Protein AF-A0A958DHM1-F1 (afdb_monomer_lite)

Foldseek 3Di:
DDWDWDFFAQGWIWIDPPNPPDIDTADGPGGFTWDDKDAPDQAWIWIAGPPGWIWITRGNPNDIDTDHPPPPPPPPPD

Structure (mmCIF, N/CA/C/O backbone):
data_AF-A0A958DHM1-F1
#
_entry.id   AF-A0A958DHM1-F1
#
loop_
_atom_site.group_PDB
_atom_site.id
_atom_site.type_symbol
_atom_site.label_atom_id
_atom_site.label_alt_id
_atom_site.label_comp_id
_atom_site.label_asym_id
_atom_site.label_entity_id
_atom_site.label_seq_id
_atom_site.pdbx_PDB_ins_code
_atom_site.Cartn_x
_atom_site.Cartn_y
_atom_site.Cartn_z
_atom_site.occupancy
_atom_site.B_iso_or_equiv
_atom_site.auth_seq_id
_atom_site.auth_comp_id
_atom_site.auth_asym_id
_atom_site.auth_atom_id
_atom_site.pdbx_PDB_model_num
ATOM 1 N N . ALA A 1 1 ? -11.481 -2.022 15.963 1.00 60.69 1 ALA A N 1
ATOM 2 C CA . ALA A 1 1 ? -11.169 -1.139 14.826 1.00 60.69 1 ALA A CA 1
ATOM 3 C C . ALA A 1 1 ? -10.696 -2.036 13.698 1.00 60.69 1 ALA A C 1
ATOM 5 O O . ALA A 1 1 ? -9.787 -2.822 13.928 1.00 60.69 1 ALA A O 1
ATOM 6 N N . GLU A 1 2 ? -11.367 -2.003 12.553 1.00 89.56 2 GLU A N 1
ATOM 7 C CA . GLU A 1 2 ? -11.033 -2.846 11.402 1.00 89.56 2 GLU A CA 1
ATOM 8 C C . GLU A 1 2 ? -10.166 -2.021 10.453 1.00 89.56 2 GLU A C 1
ATOM 10 O O . GLU A 1 2 ? -10.662 -1.155 9.727 1.00 89.56 2 GLU A O 1
ATOM 15 N N . THR A 1 3 ? -8.852 -2.223 10.550 1.00 95.75 3 THR A N 1
ATOM 16 C CA . THR A 1 3 ? -7.884 -1.607 9.642 1.00 95.75 3 THR A CA 1
ATOM 17 C C . THR A 1 3 ? -7.950 -2.301 8.288 1.00 95.75 3 THR A C 1
ATOM 19 O O . THR A 1 3 ? -8.011 -3.526 8.228 1.00 95.75 3 THR A O 1
ATOM 22 N N . GLY A 1 4 ? -7.905 -1.528 7.206 1.00 96.88 4 GLY A N 1
ATOM 23 C CA . GLY A 1 4 ? -7.891 -2.053 5.843 1.00 96.88 4 GLY A CA 1
ATOM 24 C C . GLY A 1 4 ? -7.113 -1.151 4.894 1.00 96.88 4 GLY A C 1
ATOM 25 O O . GLY A 1 4 ? -6.893 0.030 5.184 1.00 96.88 4 GLY A O 1
ATOM 26 N N . PHE A 1 5 ? -6.712 -1.715 3.758 1.00 98.12 5 PHE A 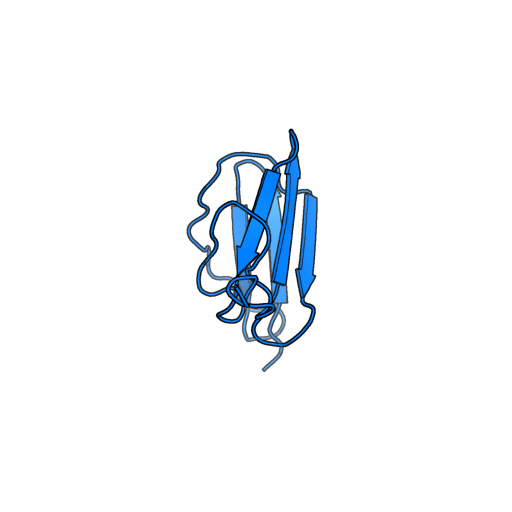N 1
ATOM 27 C CA . PHE A 1 5 ? -5.919 -1.032 2.743 1.00 98.12 5 PHE A CA 1
ATOM 28 C C . PHE A 1 5 ? -6.494 -1.256 1.348 1.00 98.12 5 PHE A C 1
ATOM 30 O O . PHE A 1 5 ? -7.086 -2.296 1.072 1.00 98.12 5 PHE A O 1
ATOM 37 N N . ALA A 1 6 ? -6.306 -0.272 0.474 1.00 98.19 6 ALA A N 1
ATOM 38 C CA . ALA A 1 6 ? -6.582 -0.403 -0.949 1.00 98.19 6 ALA A CA 1
ATOM 39 C C . ALA A 1 6 ? -5.470 0.280 -1.745 1.00 98.19 6 ALA A C 1
ATOM 41 O O . ALA A 1 6 ? -5.022 1.376 -1.390 1.00 98.19 6 ALA A O 1
ATOM 42 N N . VAL A 1 7 ? -5.039 -0.368 -2.823 1.00 98.50 7 VAL A N 1
ATOM 43 C CA . VAL A 1 7 ? -3.971 0.112 -3.701 1.00 98.50 7 VAL A CA 1
ATOM 44 C C . VAL A 1 7 ? -4.441 0.149 -5.150 1.00 98.50 7 VAL A C 1
ATOM 46 O O . VAL A 1 7 ? -5.424 -0.501 -5.506 1.00 98.50 7 VAL A O 1
ATOM 49 N N . GLY A 1 8 ? -3.784 0.944 -5.991 1.00 97.88 8 GLY A N 1
ATOM 50 C CA . GLY A 1 8 ? -4.163 1.000 -7.397 1.00 97.88 8 GLY A CA 1
ATOM 51 C C . GLY A 1 8 ? -3.301 1.906 -8.262 1.00 97.88 8 GLY A C 1
ATOM 52 O O . GLY A 1 8 ? -2.091 2.037 -8.082 1.00 97.88 8 GLY A O 1
ATOM 53 N N . TRP A 1 9 ? -3.949 2.503 -9.260 1.00 97.81 9 TRP A N 1
ATOM 54 C CA . TRP A 1 9 ? -3.296 3.256 -10.327 1.00 97.81 9 TRP A CA 1
ATOM 55 C C . TRP A 1 9 ? -2.600 4.513 -9.806 1.00 97.81 9 TRP A C 1
ATOM 57 O O . TRP A 1 9 ? -3.012 5.096 -8.802 1.00 97.81 9 TRP A O 1
ATOM 67 N N . SER A 1 10 ? -1.560 4.948 -10.520 1.00 97.44 10 SER A N 1
ATOM 68 C CA . SER A 1 10 ? -0.792 6.156 -10.187 1.00 97.44 10 SER A CA 1
ATOM 69 C C . SER A 1 10 ? -0.236 6.154 -8.756 1.00 97.44 10 SER A C 1
ATOM 71 O O . SER A 1 10 ? -0.171 7.204 -8.119 1.00 97.44 10 SER A O 1
ATOM 73 N N . GLY A 1 11 ? 0.126 4.980 -8.229 1.00 97.50 11 GLY A N 1
ATOM 74 C CA . GLY A 1 11 ? 0.665 4.835 -6.881 1.00 97.50 11 GLY A CA 1
ATOM 75 C C . GLY A 1 11 ? -0.344 5.093 -5.764 1.00 97.50 11 GLY A C 1
ATOM 76 O O . GLY A 1 11 ? 0.062 5.457 -4.666 1.00 97.50 11 GLY A O 1
ATOM 77 N N . ARG A 1 12 ? -1.654 4.978 -6.010 1.00 98.38 12 ARG A N 1
ATOM 78 C CA . ARG A 1 12 ? -2.667 5.264 -4.983 1.00 98.38 12 ARG A CA 1
ATOM 79 C C . ARG A 1 12 ? -2.551 4.269 -3.825 1.00 98.38 12 ARG A C 1
ATOM 81 O O . ARG A 1 12 ? -2.638 3.067 -4.055 1.00 98.38 12 ARG A O 1
ATOM 88 N N . ILE A 1 13 ? -2.447 4.778 -2.598 1.00 98.56 13 ILE A N 1
ATOM 89 C CA . ILE A 1 13 ? -2.520 3.993 -1.359 1.00 98.56 13 ILE A CA 1
ATOM 90 C C . ILE A 1 13 ? -3.580 4.629 -0.457 1.00 98.56 13 ILE A C 1
ATOM 92 O O . ILE A 1 13 ? -3.534 5.831 -0.177 1.00 98.56 13 ILE A O 1
ATOM 96 N N . LEU A 1 14 ? -4.549 3.833 -0.013 1.00 98.50 14 LEU A N 1
ATOM 97 C CA . LEU A 1 14 ? -5.616 4.243 0.894 1.00 98.50 14 LEU A CA 1
ATOM 98 C C . LEU A 1 14 ? -5.592 3.375 2.152 1.00 98.50 14 LEU A C 1
ATOM 100 O O . LEU A 1 14 ? -5.376 2.167 2.065 1.00 98.50 14 LEU A O 1
ATOM 104 N N . LYS A 1 15 ? -5.880 3.984 3.304 1.00 97.94 15 LYS A N 1
ATOM 105 C CA . LYS A 1 15 ? -6.007 3.299 4.596 1.00 97.94 15 LYS A CA 1
ATOM 106 C C . LYS A 1 15 ? -7.329 3.644 5.270 1.00 97.94 15 LYS A C 1
ATOM 108 O O . LYS A 1 15 ? -7.728 4.808 5.301 1.00 97.94 15 LYS A O 1
ATOM 113 N N . THR A 1 16 ? -7.974 2.642 5.849 1.00 97.88 16 THR A N 1
ATOM 114 C CA . THR A 1 16 ? -9.122 2.796 6.749 1.00 97.88 16 THR A CA 1
ATOM 115 C C . THR A 1 16 ? -8.777 2.249 8.131 1.00 97.88 16 THR A C 1
ATOM 117 O O . THR A 1 16 ? -7.931 1.367 8.258 1.00 97.88 16 THR A O 1
ATOM 120 N N . VAL A 1 17 ? -9.427 2.778 9.168 1.00 96.88 17 VAL A N 1
ATOM 121 C CA . VAL A 1 17 ? -9.362 2.274 10.558 1.00 96.88 17 VAL A CA 1
ATOM 122 C C . VAL A 1 17 ? -10.752 1.934 11.109 1.00 96.88 17 VAL A C 1
ATOM 124 O O . VAL A 1 17 ? -10.917 1.632 12.292 1.00 96.88 17 VAL A O 1
ATOM 127 N N . ASN A 1 18 ? -11.776 2.026 10.260 1.00 96.38 18 ASN A N 1
ATOM 128 C CA . ASN A 1 18 ? -13.180 1.886 10.626 1.00 96.38 18 ASN A CA 1
ATOM 129 C C . ASN A 1 18 ? -13.948 0.989 9.640 1.00 96.38 18 ASN A C 1
ATOM 131 O O . ASN A 1 18 ? -15.095 1.286 9.310 1.00 96.38 18 ASN A O 1
ATOM 135 N N . GLY A 1 19 ? -13.313 -0.086 9.158 1.00 95.19 19 GLY A N 1
ATOM 136 C CA . GLY A 1 19 ? -13.968 -1.101 8.323 1.00 95.19 19 GLY A CA 1
ATOM 137 C C . GLY A 1 19 ? -14.362 -0.601 6.931 1.00 95.19 19 GLY A C 1
ATOM 138 O O . GLY A 1 19 ? -15.299 -1.109 6.327 1.00 95.19 19 GLY A O 1
ATOM 139 N N . GLY A 1 20 ? -13.687 0.436 6.426 1.00 96.75 20 GLY A N 1
ATOM 140 C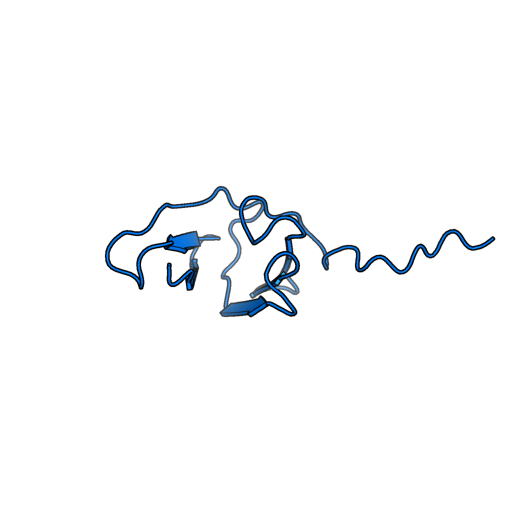 CA . GLY A 1 20 ? -13.945 0.995 5.098 1.00 96.75 20 GLY A CA 1
ATOM 141 C C . GLY A 1 20 ? -15.017 2.081 5.053 1.00 96.75 20 GLY A C 1
ATOM 142 O O . GLY A 1 20 ? -15.322 2.564 3.963 1.00 96.75 20 GLY A O 1
ATOM 143 N N . ALA A 1 21 ? -15.551 2.515 6.201 1.00 96.75 21 ALA A N 1
ATOM 144 C CA . ALA A 1 21 ? -16.497 3.631 6.246 1.00 96.75 21 ALA A CA 1
ATOM 145 C C . ALA A 1 21 ? -15.849 4.965 5.832 1.00 96.75 21 ALA A C 1
ATOM 147 O O . ALA A 1 21 ? -16.492 5.779 5.180 1.00 96.75 21 ALA A O 1
ATOM 148 N N . ASN A 1 22 ? -14.573 5.179 6.179 1.00 96.75 22 ASN A N 1
ATOM 149 C CA . ASN A 1 22 ? -13.768 6.307 5.705 1.00 96.75 22 ASN A CA 1
ATOM 150 C C . ASN A 1 22 ? -12.365 5.847 5.296 1.00 96.75 22 ASN A C 1
ATOM 152 O O . ASN A 1 22 ? -11.811 4.918 5.890 1.00 96.75 22 ASN A O 1
ATOM 156 N N . TRP A 1 23 ? -11.778 6.551 4.326 1.00 98.06 23 TRP A N 1
ATOM 157 C CA . TRP A 1 23 ? -10.450 6.264 3.787 1.00 98.06 23 TRP A CA 1
ATOM 158 C C . TRP A 1 23 ? -9.576 7.514 3.774 1.00 98.06 23 TRP A C 1
ATOM 160 O O . TRP A 1 23 ? -9.989 8.570 3.293 1.00 98.06 23 TRP A O 1
ATOM 170 N N . THR A 1 24 ? -8.344 7.369 4.245 1.00 98.12 24 THR A N 1
ATOM 171 C CA . THR A 1 24 ? -7.301 8.393 4.169 1.00 98.12 24 THR A CA 1
ATOM 172 C C . THR A 1 24 ? -6.327 8.020 3.059 1.00 98.12 24 THR A C 1
ATOM 174 O O . THR A 1 24 ? -5.888 6.874 2.980 1.00 98.12 24 THR A O 1
ATOM 177 N N . THR A 1 25 ? -5.985 8.9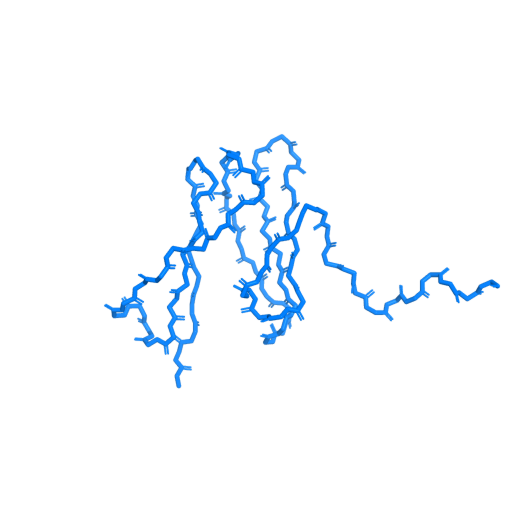78 2.194 1.00 98.06 25 THR A N 1
ATOM 178 C CA . THR A 1 25 ? -4.933 8.776 1.184 1.00 98.06 25 THR A CA 1
ATOM 179 C C . THR A 1 25 ? -3.567 8.940 1.833 1.00 98.06 25 THR A C 1
ATOM 181 O O . THR A 1 25 ? -3.333 9.928 2.527 1.00 98.06 25 THR A O 1
ATOM 184 N N . LEU A 1 26 ? -2.682 7.975 1.603 1.00 98.25 26 LEU A N 1
ATOM 185 C CA . LEU A 1 26 ? -1.307 8.001 2.084 1.00 98.25 26 LEU A CA 1
ATOM 186 C C . LEU A 1 26 ? -0.359 8.448 0.971 1.00 98.25 26 LEU A C 1
ATOM 188 O O . LEU A 1 26 ? -0.628 8.248 -0.215 1.00 98.25 26 LEU A O 1
ATOM 192 N N . THR A 1 27 ? 0.764 9.040 1.366 1.00 97.44 27 THR A N 1
ATOM 193 C CA . THR A 1 27 ? 1.850 9.366 0.440 1.00 97.44 27 THR A CA 1
ATOM 194 C C . THR A 1 27 ? 2.470 8.079 -0.092 1.00 97.44 27 THR A C 1
ATOM 196 O O . THR A 1 27 ? 2.843 7.202 0.685 1.00 97.44 27 THR A O 1
ATOM 199 N N . SER A 1 28 ? 2.608 7.989 -1.413 1.00 97.12 28 SER A N 1
ATOM 200 C CA . SER A 1 28 ? 3.294 6.888 -2.083 1.00 97.12 28 SER A CA 1
ATOM 201 C C . SER A 1 28 ? 4.660 7.341 -2.597 1.00 97.12 28 SER A C 1
ATOM 203 O O . SER A 1 28 ? 4.753 8.429 -3.172 1.00 97.12 28 SER A O 1
ATOM 205 N N . PRO A 1 29 ? 5.719 6.526 -2.444 1.00 96.69 29 PRO A N 1
ATOM 206 C CA . PRO A 1 29 ? 7.044 6.820 -2.992 1.00 96.69 29 PRO A CA 1
ATOM 207 C C . PRO A 1 29 ? 7.147 6.556 -4.507 1.00 96.69 29 PRO A C 1
ATOM 209 O O . PRO A 1 29 ? 8.218 6.712 -5.086 1.00 96.69 29 PRO A O 1
ATOM 212 N N . THR A 1 30 ? 6.063 6.127 -5.1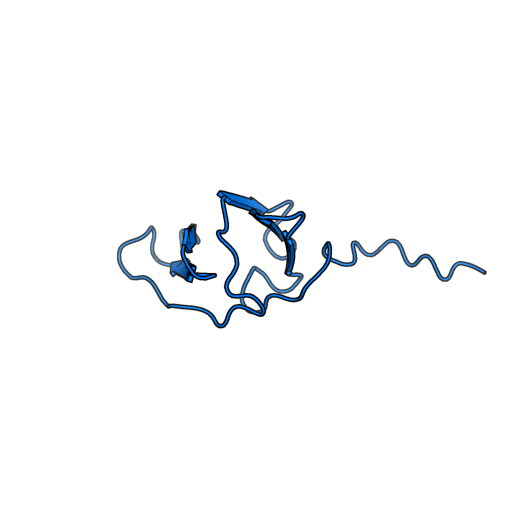61 1.00 96.94 30 THR A N 1
ATOM 213 C CA . THR A 1 30 ? 6.029 5.787 -6.589 1.00 96.94 30 THR A CA 1
ATOM 214 C C . THR A 1 30 ? 4.713 6.217 -7.230 1.00 96.94 30 THR A C 1
ATOM 216 O O . THR A 1 30 ? 3.694 6.358 -6.556 1.00 96.94 30 THR A O 1
ATOM 219 N N . SER A 1 31 ? 4.720 6.381 -8.551 1.00 97.50 31 SER A N 1
ATOM 220 C CA . SER A 1 31 ? 3.526 6.557 -9.384 1.00 97.50 31 SER A CA 1
ATOM 221 C C . SER A 1 31 ? 3.156 5.292 -10.173 1.00 97.50 31 SER A C 1
ATOM 223 O O . SER A 1 31 ? 2.244 5.331 -11.001 1.00 97.50 31 SER A O 1
ATOM 225 N N . ALA A 1 32 ? 3.843 4.169 -9.938 1.00 97.44 32 ALA A N 1
ATOM 226 C CA . ALA A 1 32 ? 3.560 2.897 -10.596 1.00 97.44 32 ALA A CA 1
ATOM 227 C C . ALA A 1 32 ? 2.157 2.361 -10.259 1.00 97.44 32 ALA A C 1
ATOM 229 O O . ALA A 1 32 ? 1.541 2.723 -9.257 1.00 97.44 32 ALA A O 1
ATOM 230 N N . TYR A 1 33 ? 1.648 1.469 -11.107 1.00 98.19 33 TYR A N 1
ATOM 231 C CA . TYR A 1 33 ? 0.416 0.737 -10.822 1.00 98.19 33 TYR A CA 1
ATOM 232 C C . TYR A 1 33 ? 0.688 -0.264 -9.706 1.00 98.19 33 TYR A C 1
ATOM 234 O O . TYR A 1 33 ? 1.564 -1.112 -9.852 1.00 98.19 33 TYR A O 1
ATOM 242 N N . LEU A 1 34 ? -0.051 -0.159 -8.608 1.00 98.44 34 LEU A N 1
ATOM 243 C CA . LEU A 1 34 ? 0.037 -1.081 -7.482 1.00 98.44 34 LEU A CA 1
ATOM 244 C C . LEU A 1 34 ? -1.058 -2.141 -7.641 1.00 98.44 34 LEU A C 1
ATOM 246 O O . LEU A 1 34 ? -2.209 -1.796 -7.916 1.00 98.44 34 LEU A O 1
ATOM 250 N N . TYR A 1 35 ? -0.686 -3.414 -7.529 1.00 98.38 35 TYR A N 1
ATOM 251 C CA . TYR A 1 35 ? -1.557 -4.550 -7.838 1.00 98.38 35 TYR A CA 1
ATOM 252 C C . TYR A 1 35 ? -2.104 -5.243 -6.608 1.00 98.38 35 TYR A C 1
ATOM 254 O O . TYR A 1 35 ? -3.258 -5.659 -6.625 1.00 98.38 35 TYR A O 1
ATOM 262 N N . ASP A 1 36 ? -1.284 -5.373 -5.572 1.00 98.00 36 ASP A N 1
ATOM 263 C CA . ASP A 1 36 ? -1.653 -6.135 -4.391 1.00 98.00 36 ASP A CA 1
ATOM 264 C C . ASP A 1 36 ? -0.949 -5.604 -3.145 1.00 98.00 36 ASP A C 1
ATOM 266 O O . ASP A 1 36 ? 0.086 -4.931 -3.241 1.00 98.00 36 ASP A O 1
ATOM 270 N N . ILE A 1 37 ? -1.536 -5.892 -1.990 1.00 97.75 37 ILE A N 1
ATOM 271 C CA . ILE A 1 37 ? -1.062 -5.487 -0.672 1.00 97.75 37 ILE A CA 1
ATOM 272 C C . ILE A 1 37 ? -1.335 -6.600 0.332 1.00 97.75 37 ILE A C 1
ATOM 274 O O . ILE A 1 37 ? -2.459 -7.083 0.434 1.00 97.75 37 ILE A O 1
ATOM 278 N N . ASP A 1 38 ? -0.323 -6.952 1.117 1.00 96.69 38 ASP A N 1
ATOM 279 C CA . ASP A 1 38 ? -0.471 -7.942 2.180 1.00 96.69 38 ASP A CA 1
ATOM 280 C C . ASP A 1 38 ? 0.334 -7.563 3.427 1.00 96.69 38 ASP A C 1
ATOM 282 O O . ASP A 1 38 ? 1.325 -6.825 3.359 1.00 96.69 38 ASP A O 1
ATOM 286 N N . PHE A 1 39 ? -0.111 -8.060 4.578 1.00 94.62 39 PHE A N 1
ATOM 287 C CA . PHE A 1 39 ? 0.490 -7.818 5.883 1.00 94.62 39 PHE A CA 1
ATOM 288 C C . PHE A 1 39 ? 0.849 -9.135 6.560 1.00 94.62 39 PHE A C 1
ATOM 290 O O . PHE A 1 39 ? 0.001 -9.991 6.794 1.00 94.62 39 PHE A O 1
ATOM 297 N N . ILE A 1 40 ? 2.114 -9.257 6.959 1.00 93.25 40 ILE A N 1
ATOM 298 C CA . ILE A 1 40 ? 2.593 -10.408 7.733 1.00 93.25 40 ILE A CA 1
ATOM 299 C C . ILE A 1 40 ? 2.124 -10.294 9.188 1.00 93.25 40 ILE A C 1
ATOM 301 O O . ILE A 1 40 ? 1.862 -11.297 9.851 1.00 93.25 40 ILE A O 1
ATOM 305 N N . ASN A 1 41 ? 2.028 -9.066 9.702 1.00 92.56 41 ASN A N 1
ATOM 306 C CA . ASN A 1 41 ? 1.458 -8.761 11.010 1.00 92.56 41 ASN A CA 1
ATOM 307 C C . ASN A 1 41 ? 0.920 -7.318 11.039 1.00 92.56 41 ASN A C 1
ATOM 309 O O . ASN A 1 41 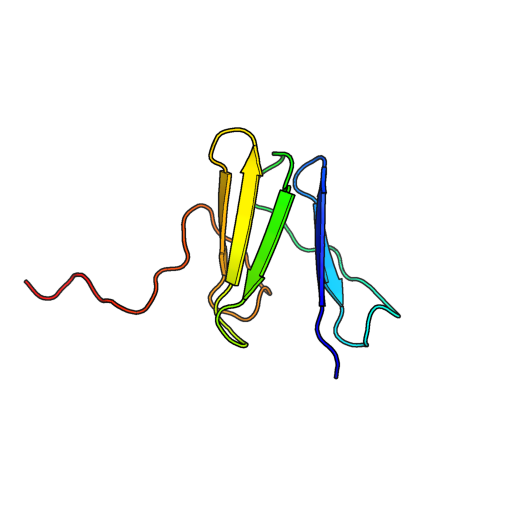? 0.836 -6.661 10.008 1.00 92.56 41 ASN A O 1
ATOM 313 N N . SER A 1 42 ? 0.553 -6.803 12.217 1.00 93.62 42 SER A N 1
ATOM 314 C CA . SER A 1 42 ? -0.011 -5.452 12.359 1.00 93.62 42 SER A CA 1
ATOM 315 C C . SER A 1 42 ? 0.941 -4.306 11.995 1.00 93.62 42 SER A C 1
ATOM 317 O O . SER A 1 42 ? 0.480 -3.176 11.852 1.00 93.62 42 SER A O 1
ATOM 319 N N . GLU A 1 43 ? 2.242 -4.570 11.874 1.00 93.44 43 GLU A N 1
ATOM 320 C CA . GLU A 1 43 ? 3.283 -3.568 11.625 1.00 93.44 43 GLU A CA 1
ATOM 321 C C . GLU A 1 43 ? 3.935 -3.733 10.247 1.00 93.44 43 GLU A C 1
ATOM 323 O O . GLU A 1 43 ? 4.167 -2.747 9.548 1.00 93.44 43 GLU A O 1
ATOM 328 N N . MET A 1 44 ? 4.203 -4.971 9.837 1.00 94.50 44 MET A N 1
ATOM 329 C CA . MET A 1 44 ? 4.953 -5.296 8.630 1.00 94.50 44 MET A CA 1
ATOM 330 C C . MET A 1 44 ? 4.032 -5.680 7.478 1.00 94.50 44 MET A C 1
ATOM 332 O O . MET A 1 44 ? 3.281 -6.656 7.567 1.00 94.50 44 MET A O 1
ATOM 336 N N . GLY A 1 45 ? 4.158 -4.956 6.369 1.00 95.31 45 GLY A N 1
ATOM 337 C CA . GLY A 1 45 ? 3.395 -5.202 5.149 1.00 95.31 45 GLY A CA 1
ATOM 338 C C . GLY A 1 45 ? 4.161 -4.837 3.886 1.00 95.31 45 GLY A C 1
ATOM 339 O O . GLY A 1 45 ? 5.198 -4.165 3.930 1.00 95.31 45 GLY A O 1
ATOM 340 N N . MET A 1 46 ? 3.645 -5.302 2.754 1.00 97.19 46 MET A N 1
ATOM 341 C CA . MET A 1 46 ? 4.252 -5.121 1.444 1.00 97.19 46 MET A CA 1
ATOM 342 C C . MET A 1 46 ? 3.192 -4.815 0.389 1.00 97.19 46 MET A C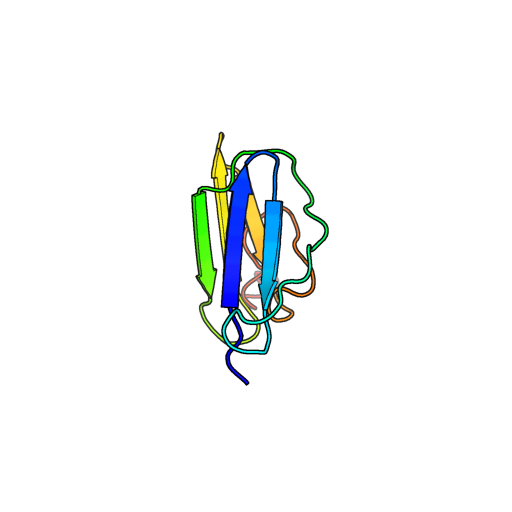 1
ATOM 344 O O . MET A 1 46 ? 2.107 -5.390 0.403 1.00 97.19 46 MET A O 1
ATOM 348 N N . ILE A 1 47 ? 3.536 -3.932 -0.544 1.00 97.88 47 ILE A N 1
ATOM 349 C CA . ILE A 1 47 ? 2.781 -3.678 -1.771 1.00 97.88 47 ILE A CA 1
ATOM 350 C C . ILE A 1 47 ? 3.644 -4.099 -2.952 1.00 97.88 47 ILE A C 1
ATOM 352 O O . ILE A 1 47 ? 4.837 -3.788 -2.990 1.00 97.88 47 ILE A O 1
ATOM 356 N N . VAL A 1 48 ? 3.033 -4.741 -3.941 1.00 97.56 48 VAL A N 1
ATOM 357 C CA . VAL A 1 48 ? 3.677 -5.063 -5.220 1.00 97.56 48 VAL A CA 1
ATOM 358 C C . VAL A 1 48 ? 2.979 -4.356 -6.376 1.00 97.56 48 VAL A C 1
ATOM 360 O O . VAL A 1 48 ? 1.780 -4.071 -6.324 1.00 97.56 48 VAL A O 1
ATOM 363 N N . GLY A 1 49 ? 3.727 -4.045 -7.430 1.00 97.62 49 GLY A N 1
ATOM 364 C CA . GLY A 1 49 ? 3.230 -3.273 -8.562 1.00 97.62 49 GLY A CA 1
ATOM 365 C C . GLY A 1 49 ? 3.996 -3.503 -9.861 1.00 97.62 49 GLY A C 1
ATOM 366 O O . GLY A 1 49 ? 4.833 -4.397 -9.979 1.00 97.62 49 GLY A O 1
ATOM 367 N N . TRP A 1 50 ? 3.684 -2.676 -10.854 1.00 97.81 50 TRP A N 1
ATOM 368 C CA . TRP A 1 50 ? 4.275 -2.708 -12.191 1.00 97.81 50 TRP A CA 1
ATOM 369 C C . TRP A 1 50 ? 5.799 -2.544 -12.168 1.00 97.81 50 TRP A C 1
ATOM 371 O O . TRP A 1 50 ? 6.341 -1.835 -11.322 1.00 97.81 50 TRP A O 1
ATOM 381 N N . ASP A 1 51 ? 6.470 -3.182 -13.130 1.00 95.44 51 ASP A N 1
ATOM 382 C CA . ASP A 1 51 ? 7.920 -3.076 -13.363 1.00 95.44 51 ASP A CA 1
ATOM 383 C C . ASP A 1 51 ? 8.778 -3.416 -12.130 1.00 95.44 51 ASP A C 1
ATOM 385 O O . ASP A 1 51 ? 9.738 -2.732 -11.790 1.00 95.44 51 ASP A O 1
ATOM 389 N N . GLY A 1 52 ? 8.380 -4.462 -11.397 1.00 92.62 52 GLY A N 1
ATOM 390 C CA . GLY A 1 52 ? 9.102 -4.919 -10.206 1.00 92.62 52 GLY A CA 1
ATOM 391 C C . GLY A 1 52 ? 8.977 -3.989 -8.995 1.00 92.62 52 GLY A C 1
ATOM 392 O O . GLY A 1 52 ? 9.725 -4.147 -8.029 1.00 92.62 52 GLY A O 1
ATOM 393 N N . THR A 1 53 ? 8.038 -3.036 -9.019 1.00 96.12 53 THR A N 1
ATOM 394 C CA . THR A 1 53 ? 7.771 -2.153 -7.879 1.00 96.12 53 THR A CA 1
ATOM 395 C C . THR A 1 53 ? 7.427 -2.984 -6.645 1.00 96.12 53 THR A C 1
ATOM 397 O O . THR A 1 53 ? 6.455 -3.739 -6.646 1.00 96.12 53 THR A O 1
ATOM 400 N N . CYS A 1 54 ? 8.195 -2.793 -5.575 1.00 95.94 54 CYS A N 1
ATOM 401 C CA . CYS A 1 54 ? 7.906 -3.308 -4.244 1.00 95.94 54 CYS A CA 1
ATOM 402 C C . CYS A 1 54 ? 8.017 -2.167 -3.232 1.00 95.94 54 CYS A C 1
ATOM 404 O O . CYS A 1 54 ? 8.982 -1.398 -3.264 1.00 95.94 54 CYS A O 1
ATOM 406 N N . LEU A 1 55 ? 7.016 -2.039 -2.363 1.00 96.75 55 LEU A N 1
ATOM 407 C CA . LEU A 1 55 ? 7.010 -1.078 -1.265 1.00 96.75 55 LEU A CA 1
ATOM 408 C C . LEU A 1 55 ? 6.849 -1.816 0.057 1.00 96.75 55 LEU A C 1
ATOM 410 O O . LEU A 1 55 ? 6.017 -2.715 0.155 1.00 96.75 55 LEU A O 1
ATOM 414 N N . GLY A 1 56 ? 7.591 -1.398 1.073 1.00 96.19 56 GLY A N 1
ATOM 415 C CA . GLY A 1 56 ? 7.564 -1.978 2.407 1.00 96.19 56 GLY A CA 1
ATOM 416 C C . GLY A 1 56 ? 7.110 -0.978 3.459 1.00 96.19 56 GLY A C 1
ATOM 417 O O . GLY A 1 56 ? 7.387 0.221 3.361 1.00 96.19 56 GLY A O 1
ATOM 418 N N . THR A 1 57 ? 6.445 -1.494 4.487 1.00 95.94 57 THR A N 1
ATOM 419 C CA . THR A 1 57 ? 6.131 -0.772 5.723 1.00 95.94 57 THR A CA 1
ATOM 420 C C . THR A 1 57 ? 6.533 -1.609 6.935 1.00 95.94 57 THR A C 1
ATOM 422 O O . THR A 1 57 ? 6.485 -2.839 6.885 1.00 95.94 57 THR A O 1
ATOM 425 N N . ALA A 1 58 ? 6.931 -0.936 8.012 1.00 95.19 58 ALA A N 1
ATOM 426 C CA . ALA A 1 58 ? 7.221 -1.531 9.318 1.00 95.19 58 ALA A CA 1
ATOM 427 C C . ALA A 1 58 ? 6.490 -0.791 10.456 1.00 95.19 58 ALA A C 1
ATOM 429 O O . ALA A 1 58 ? 6.840 -0.937 11.621 1.00 95.19 58 ALA A O 1
ATOM 430 N N . ASP A 1 59 ? 5.499 0.041 10.121 1.00 94.88 59 ASP A N 1
ATOM 431 C CA . ASP A 1 59 ? 4.748 0.868 11.072 1.00 94.88 59 ASP A CA 1
ATOM 432 C C . ASP A 1 59 ? 3.227 0.727 10.900 1.00 94.88 59 ASP A C 1
ATOM 434 O O . ASP A 1 59 ? 2.452 1.629 11.229 1.00 94.88 59 ASP A O 1
ATOM 438 N N . GLY A 1 60 ? 2.786 -0.409 10.357 1.00 95.38 60 GLY A N 1
ATOM 439 C CA . GLY A 1 60 ? 1.378 -0.712 10.118 1.00 95.38 60 GLY A CA 1
ATOM 440 C C . GLY A 1 60 ? 0.811 0.083 8.949 1.00 95.38 60 GLY A C 1
ATOM 441 O O . GLY A 1 60 ? -0.344 0.525 8.994 1.00 95.38 60 GLY A O 1
ATOM 442 N N . GLY A 1 61 ? 1.633 0.334 7.926 1.00 95.94 61 GLY A N 1
ATOM 443 C CA . GLY A 1 61 ? 1.247 1.059 6.720 1.00 95.94 61 GLY A CA 1
ATOM 444 C C . GLY A 1 61 ? 0.953 2.531 6.970 1.00 95.94 61 GLY A C 1
ATOM 445 O O . GLY A 1 61 ? 0.099 3.082 6.280 1.00 95.94 61 GLY A O 1
ATOM 446 N N . ASN A 1 62 ? 1.570 3.157 7.976 1.00 96.31 62 ASN A N 1
ATOM 447 C CA . ASN A 1 62 ? 1.525 4.613 8.133 1.00 96.31 62 ASN A CA 1
ATOM 448 C C . ASN A 1 62 ? 2.523 5.287 7.183 1.00 96.31 62 ASN A C 1
ATOM 450 O O . ASN A 1 62 ? 2.212 6.341 6.624 1.00 96.31 62 ASN A O 1
ATOM 454 N N . THR A 1 63 ? 3.673 4.654 6.945 1.00 96.44 63 THR A N 1
ATOM 455 C CA . THR A 1 63 ? 4.664 5.066 5.946 1.00 96.44 63 THR A CA 1
ATOM 456 C C . THR A 1 63 ? 5.066 3.902 5.038 1.00 96.44 63 THR A C 1
ATOM 458 O O . THR A 1 63 ? 5.008 2.735 5.431 1.00 96.44 63 THR A O 1
ATOM 461 N N . TRP A 1 64 ? 5.443 4.233 3.797 1.00 96.56 64 TRP A N 1
ATOM 462 C CA . TRP A 1 64 ? 5.844 3.282 2.759 1.00 96.56 64 TRP A CA 1
ATOM 463 C C . TRP A 1 64 ? 7.155 3.722 2.113 1.00 96.56 64 TRP A C 1
ATOM 465 O O . TRP A 1 64 ? 7.296 4.880 1.715 1.00 96.56 64 TRP A O 1
ATOM 475 N N . SER A 1 65 ? 8.079 2.780 1.959 1.00 95.75 65 SER A N 1
ATOM 476 C CA . SER A 1 65 ? 9.393 2.992 1.343 1.00 95.75 65 SER A CA 1
ATOM 477 C C . SER A 1 65 ? 9.603 2.011 0.196 1.00 95.75 65 SER A C 1
ATOM 479 O O . SER A 1 65 ? 9.035 0.924 0.209 1.00 95.75 65 SER A O 1
ATOM 481 N N . ALA A 1 66 ? 10.411 2.379 -0.800 1.00 94.12 66 ALA A N 1
ATOM 482 C CA . ALA A 1 66 ? 10.779 1.455 -1.871 1.00 94.12 66 ALA A CA 1
ATOM 483 C C . ALA A 1 66 ? 11.654 0.309 -1.331 1.00 94.12 66 ALA A C 1
ATOM 485 O O . ALA A 1 66 ? 12.568 0.550 -0.540 1.00 94.12 66 ALA A O 1
ATOM 486 N N . GLY A 1 67 ? 11.392 -0.913 -1.795 1.00 85.81 67 GLY A N 1
ATOM 487 C CA . GLY A 1 67 ? 12.037 -2.138 -1.320 1.00 85.81 67 GLY A CA 1
ATOM 488 C C . GLY A 1 67 ? 11.140 -2.960 -0.394 1.00 85.81 67 GLY A C 1
ATOM 489 O O . GLY A 1 67 ? 10.138 -2.474 0.127 1.00 85.81 67 GLY A O 1
ATOM 490 N N . ALA A 1 68 ? 11.500 -4.229 -0.190 1.00 69.62 68 ALA A N 1
ATOM 491 C CA . ALA A 1 68 ? 10.860 -5.068 0.820 1.00 69.62 68 ALA A CA 1
ATOM 492 C C . ALA A 1 68 ? 11.079 -4.463 2.220 1.00 69.62 68 ALA A C 1
ATOM 494 O O . ALA A 1 68 ? 12.126 -3.846 2.456 1.00 69.62 68 ALA A O 1
ATOM 495 N N . PRO A 1 69 ? 10.130 -4.625 3.159 1.00 64.75 69 PRO A N 1
ATOM 496 C CA . PRO A 1 69 ? 10.371 -4.203 4.529 1.00 64.75 69 PRO A CA 1
ATOM 497 C C . PRO A 1 69 ? 11.606 -4.936 5.061 1.00 64.75 69 PRO A C 1
ATOM 499 O O . PRO A 1 69 ? 11.815 -6.119 4.780 1.00 64.75 69 PRO A O 1
ATOM 502 N N . VAL A 1 70 ? 12.447 -4.219 5.807 1.00 65.44 70 VAL A N 1
ATOM 503 C CA . VAL A 1 70 ? 13.571 -4.829 6.517 1.00 65.44 70 VAL A CA 1
ATOM 504 C C . VAL A 1 70 ? 12.964 -5.671 7.632 1.00 65.44 70 VAL A C 1
ATOM 506 O O . VAL A 1 70 ? 12.714 -5.192 8.735 1.00 65.44 70 VAL A O 1
ATOM 509 N N . PHE A 1 71 ? 12.651 -6.926 7.320 1.00 63.91 71 PHE A N 1
ATOM 510 C CA . PHE A 1 71 ? 12.386 -7.931 8.336 1.00 63.91 71 PHE A CA 1
ATOM 511 C C . PHE A 1 71 ? 13.634 -7.963 9.208 1.00 63.91 71 PHE A C 1
ATOM 513 O O . PHE A 1 71 ? 14.725 -8.030 8.650 1.00 63.91 71 PHE A O 1
ATOM 520 N N . GLY A 1 72 ? 13.489 -7.876 10.532 1.00 54.50 72 GLY A N 1
ATOM 521 C CA . GLY A 1 72 ? 14.578 -7.791 11.520 1.00 54.50 72 GLY A CA 1
ATOM 522 C C . GLY A 1 72 ? 15.565 -8.971 11.553 1.00 54.50 72 GLY A C 1
ATOM 523 O O . GLY A 1 72 ? 16.127 -9.283 12.594 1.00 54.50 72 GLY A O 1
ATOM 524 N N . LEU A 1 73 ? 15.781 -9.646 10.429 1.00 48.69 73 LEU A N 1
ATOM 525 C CA . LEU A 1 73 ? 17.046 -10.254 10.078 1.00 48.69 73 LEU A CA 1
ATOM 526 C C . LEU A 1 73 ? 18.045 -9.123 9.828 1.00 48.69 73 LEU A C 1
ATOM 528 O O . LEU A 1 73 ? 18.298 -8.714 8.693 1.00 48.69 73 LEU A O 1
ATOM 532 N N . ASP A 1 74 ? 18.613 -8.622 10.921 1.00 51.91 74 ASP A N 1
ATOM 533 C CA . ASP A 1 74 ? 19.931 -8.014 10.884 1.00 51.91 74 ASP A CA 1
ATOM 534 C C . ASP A 1 74 ? 20.849 -8.946 10.084 1.00 51.91 74 ASP A C 1
ATOM 536 O O . ASP A 1 74 ? 21.259 -10.006 10.553 1.00 51.91 74 ASP A O 1
ATOM 540 N N . VAL A 1 75 ? 21.184 -8.560 8.854 1.00 54.34 75 VAL A N 1
ATOM 541 C CA . VAL A 1 75 ? 22.284 -9.195 8.114 1.00 54.34 75 VAL A CA 1
ATOM 542 C C . VAL A 1 75 ? 23.634 -8.623 8.566 1.00 54.34 75 VAL A C 1
ATOM 544 O O . VAL A 1 75 ? 24.667 -8.923 7.979 1.00 54.34 75 VAL A O 1
ATOM 547 N N . TYR A 1 76 ? 23.654 -7.839 9.648 1.00 49.16 76 TYR A N 1
ATOM 548 C CA . TYR A 1 76 ? 24.873 -7.410 10.329 1.00 49.16 76 TYR A CA 1
ATOM 549 C C . TYR A 1 76 ? 25.179 -8.334 11.511 1.00 49.16 76 TYR A C 1
ATOM 551 O O . TYR A 1 76 ? 25.267 -7.918 12.660 1.00 49.16 76 TYR A O 1
ATOM 559 N N . GLY A 1 77 ? 25.325 -9.618 11.189 1.00 48.09 77 GLY A N 1
ATOM 560 C CA . GLY A 1 77 ? 25.996 -10.622 12.012 1.00 48.09 77 GLY A CA 1
ATOM 561 C C . GLY A 1 77 ? 27.378 -10.973 11.448 1.00 48.09 77 GLY A C 1
ATOM 562 O O . GLY A 1 77 ? 27.704 -12.156 11.356 1.00 48.09 77 GLY A O 1
ATOM 563 N N . LEU A 1 78 ? 28.153 -9.966 11.023 1.00 43.81 78 LEU A N 1
ATOM 564 C CA . LEU A 1 78 ? 29.593 -10.063 10.747 1.00 43.81 78 LEU A CA 1
ATOM 565 C C . LEU A 1 78 ? 30.355 -9.111 11.667 1.00 43.81 78 LEU A C 1
ATOM 567 O O . LEU A 1 78 ? 29.926 -7.940 11.762 1.00 43.81 78 LEU A O 1
#

Radius of gyration: 12.97 Å; chains: 1; bounding box: 46×20×28 Å

Secondary structure (DSSP, 8-state):
---EEEE-GGG-EEEESSTTSS-EEEP-S--SPEEEEEESSSS-EEEEEGGG-EEEESSSSSS-EESS---S--S---

Sequence (78 aa):
AETGFAVGWSGRILKTVNGGANWTTLTSPTSAYLYDIDFINSEMGMIVGWDGTCLGTADGGNTWSAGAPVFGLDVYGL

pLDDT: mean 90.21, std 14.95, range [43.81, 98.56]